Protein AF-A0A352RYQ0-F1 (afdb_monomer_lite)

Foldseek 3Di:
DDPLPDDPPDDDPDDPPDDPPDDPVNLVPFDDPDPPDDDGPSRDDDDDDDDDDDDDDDPVVCVVVVHDDD

Radius of gyration: 20.39 Å; chains: 1; bounding box: 45×20×48 Å

Secondary structure (DSSP, 8-state):
--TTSPPTT----S-TT--TT--HHHHHTSPBSSTT---BTTTSPP------------HHHHHHHTPPP-

pLDDT: mean 92.2, std 7.93, range [61.59, 97.94]

Structure (mmCIF, N/CA/C/O backbone):
data_AF-A0A352RYQ0-F1
#
_entry.id   AF-A0A352RYQ0-F1
#
loop_
_atom_site.group_PDB
_atom_site.id
_atom_site.type_symbol
_atom_site.label_atom_id
_atom_site.label_alt_id
_atom_site.label_comp_id
_atom_site.label_asym_id
_atom_site.label_entity_id
_atom_site.label_seq_id
_atom_site.pdbx_PDB_ins_code
_atom_site.Cartn_x
_atom_site.Cartn_y
_atom_site.Cartn_z
_atom_site.occupancy
_atom_site.B_iso_or_equiv
_atom_site.auth_seq_id
_atom_site.auth_comp_id
_atom_site.auth_asym_id
_atom_site.auth_atom_id
_atom_site.pdbx_PDB_model_num
ATOM 1 N N . ARG A 1 1 ? 17.083 7.688 17.588 1.00 61.59 1 ARG A N 1
ATOM 2 C CA . ARG A 1 1 ? 15.833 6.946 17.344 1.00 61.59 1 ARG A CA 1
ATOM 3 C C . ARG A 1 1 ? 14.845 7.856 16.634 1.00 61.59 1 ARG A C 1
ATOM 5 O O . ARG A 1 1 ? 14.633 8.963 17.125 1.00 61.59 1 ARG A O 1
ATOM 12 N N . ARG A 1 2 ? 14.347 7.454 15.464 1.00 66.31 2 ARG A N 1
ATOM 13 C CA . ARG A 1 2 ? 13.284 8.164 14.729 1.00 66.31 2 ARG A CA 1
ATOM 14 C C . ARG A 1 2 ? 11.915 7.897 15.377 1.00 66.31 2 ARG A C 1
ATOM 16 O O . ARG A 1 2 ? 11.822 7.086 16.299 1.00 66.31 2 ARG A O 1
ATOM 23 N N . ASN A 1 3 ? 10.872 8.601 14.926 1.00 72.06 3 ASN A N 1
ATOM 24 C CA . ASN A 1 3 ? 9.506 8.479 15.46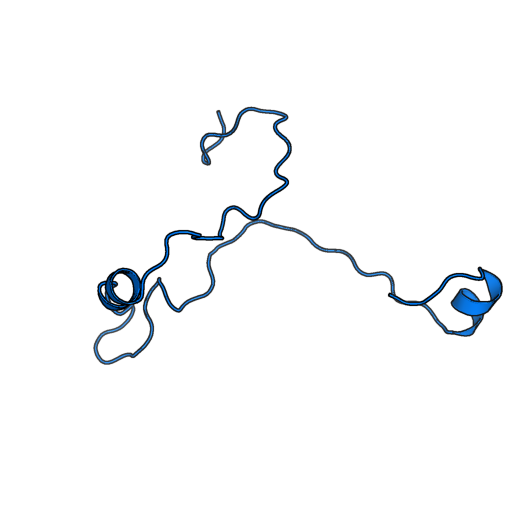5 1.00 72.06 3 ASN A CA 1
ATOM 25 C C . ASN A 1 3 ? 8.898 7.072 15.293 1.00 72.06 3 ASN A C 1
ATOM 27 O O . ASN A 1 3 ? 8.001 6.710 16.046 1.00 72.06 3 ASN A O 1
ATOM 31 N N . ASP A 1 4 ? 9.402 6.289 14.343 1.00 72.25 4 ASP A N 1
ATOM 32 C CA . ASP A 1 4 ? 9.029 4.896 14.052 1.00 72.25 4 ASP A CA 1
ATOM 33 C C . ASP A 1 4 ? 9.794 3.861 14.912 1.00 72.25 4 ASP A C 1
ATOM 35 O O . ASP A 1 4 ? 9.563 2.661 14.806 1.00 72.25 4 ASP A O 1
ATOM 39 N N . GLY A 1 5 ? 10.707 4.306 15.786 1.00 72.88 5 GLY A N 1
ATOM 40 C CA . GLY A 1 5 ? 11.524 3.432 16.631 1.00 72.88 5 GLY A CA 1
ATOM 41 C C . GLY A 1 5 ? 12.814 2.910 15.985 1.00 72.88 5 GLY A C 1
ATOM 42 O O . GLY A 1 5 ? 13.606 2.299 16.716 1.00 72.88 5 GLY A O 1
ATOM 43 N N . SER A 1 6 ? 13.056 3.214 14.703 1.00 75.75 6 SER A N 1
ATOM 44 C CA . SER A 1 6 ? 14.260 2.841 13.947 1.00 75.75 6 SER A CA 1
ATOM 45 C C . SER A 1 6 ? 15.490 3.671 14.331 1.00 75.75 6 SER A C 1
ATOM 47 O O . SER A 1 6 ? 15.401 4.796 14.870 1.00 75.75 6 SER A O 1
ATOM 49 N N . ASP A 1 7 ? 16.663 3.108 14.044 1.00 82.81 7 ASP A N 1
ATOM 50 C CA . ASP A 1 7 ? 17.941 3.797 14.196 1.00 82.81 7 ASP A CA 1
ATOM 51 C C . ASP A 1 7 ? 18.356 4.537 12.916 1.00 82.81 7 ASP A C 1
ATOM 53 O O . ASP A 1 7 ? 17.980 4.213 11.791 1.00 82.81 7 ASP A O 1
ATOM 57 N N . LEU A 1 8 ? 19.144 5.601 13.086 1.00 77.31 8 LEU A N 1
ATOM 58 C CA . LEU A 1 8 ? 19.633 6.386 11.955 1.00 77.31 8 LEU A CA 1
ATOM 59 C C . LEU A 1 8 ? 20.556 5.526 11.082 1.00 77.31 8 LEU A C 1
ATOM 61 O O . LEU A 1 8 ? 21.627 5.126 11.528 1.00 77.31 8 LEU A O 1
ATOM 65 N N . GLY A 1 9 ? 20.154 5.306 9.828 1.00 79.62 9 GLY A N 1
ATOM 66 C CA . GLY A 1 9 ? 20.909 4.512 8.853 1.00 79.62 9 GLY A CA 1
ATOM 67 C C . GLY A 1 9 ? 20.409 3.077 8.683 1.00 79.62 9 GLY A C 1
ATOM 68 O O . GLY A 1 9 ? 20.979 2.340 7.882 1.00 79.62 9 GLY A O 1
ATOM 69 N N . GLU A 1 10 ? 19.350 2.684 9.392 1.00 85.56 10 GLU A N 1
ATOM 70 C CA . GLU A 1 10 ? 18.663 1.419 9.147 1.00 85.56 10 GLU A CA 1
ATOM 71 C C . GLU A 1 10 ? 17.977 1.425 7.769 1.00 85.56 10 GLU A C 1
ATOM 73 O O . GLU A 1 10 ? 17.354 2.409 7.362 1.00 85.56 10 GLU A O 1
ATOM 78 N N . PHE A 1 11 ? 18.125 0.328 7.021 1.00 88.44 11 PHE A N 1
ATOM 79 C CA . PHE A 1 11 ? 17.468 0.156 5.728 1.00 88.44 11 PHE A CA 1
ATOM 80 C C . PHE A 1 11 ? 16.077 -0.445 5.922 1.00 88.44 11 PHE A C 1
ATOM 82 O O . PHE A 1 11 ? 15.942 -1.601 6.322 1.00 88.44 11 PHE A O 1
ATOM 89 N N . HIS A 1 12 ? 15.049 0.308 5.543 1.00 88.12 12 HIS A N 1
ATOM 90 C CA . HIS A 1 12 ? 13.680 -0.192 5.484 1.00 88.12 12 HIS A CA 1
ATOM 91 C C . HIS A 1 12 ? 13.524 -1.020 4.203 1.00 88.12 12 HIS A C 1
ATOM 93 O O . HIS A 1 12 ? 13.601 -0.497 3.092 1.00 88.12 12 HIS A O 1
ATOM 99 N N . THR A 1 13 ? 13.376 -2.333 4.366 1.00 93.31 13 THR A N 1
ATOM 100 C CA . THR A 1 13 ? 13.234 -3.304 3.260 1.00 93.31 13 THR A CA 1
ATOM 101 C C . THR A 1 13 ? 11.870 -3.996 3.250 1.00 93.31 13 THR A C 1
ATOM 103 O O . THR A 1 13 ? 11.601 -4.815 2.375 1.00 93.31 13 THR A O 1
ATOM 106 N N . ILE A 1 14 ? 11.015 -3.663 4.219 1.00 91.50 14 ILE A N 1
ATOM 107 C CA . ILE A 1 14 ? 9.662 -4.186 4.402 1.00 91.50 14 ILE A CA 1
ATOM 108 C C . ILE A 1 14 ? 8.735 -2.984 4.577 1.00 91.50 14 ILE A C 1
ATOM 110 O O . ILE A 1 14 ? 9.078 -2.049 5.300 1.00 91.50 14 ILE A O 1
ATOM 114 N N . ASP A 1 15 ? 7.566 -3.019 3.938 1.00 93.56 15 ASP A N 1
ATOM 115 C CA . ASP A 1 15 ? 6.541 -1.995 4.117 1.00 93.56 15 ASP A CA 1
ATOM 116 C C . ASP A 1 15 ? 6.006 -2.013 5.554 1.00 93.56 15 ASP A C 1
ATOM 118 O O . ASP A 1 15 ? 5.398 -2.986 6.007 1.00 93.56 15 ASP A O 1
ATOM 122 N N . GLU A 1 16 ? 6.184 -0.901 6.260 1.00 91.44 16 GLU A N 1
ATOM 123 C CA . GLU A 1 16 ? 5.802 -0.741 7.672 1.00 91.44 16 GLU A CA 1
ATOM 124 C C . GLU A 1 16 ? 4.295 -0.872 7.900 1.00 91.44 16 GLU A C 1
ATOM 126 O O . GLU A 1 16 ? 3.835 -1.220 8.987 1.00 91.44 16 GLU A O 1
ATOM 131 N N . GLY A 1 17 ? 3.516 -0.589 6.857 1.00 92.00 17 GLY A N 1
ATOM 132 C CA . GLY A 1 17 ? 2.067 -0.604 6.921 1.00 92.00 17 GLY A CA 1
ATOM 133 C C . GLY A 1 17 ? 1.437 -1.993 6.941 1.00 92.00 17 GLY A C 1
ATOM 134 O O . GLY A 1 17 ? 0.249 -2.122 7.267 1.00 92.00 17 GLY A O 1
ATOM 135 N N . ILE A 1 18 ? 2.192 -3.041 6.597 1.00 95.12 18 ILE A N 1
ATOM 136 C CA . ILE A 1 18 ? 1.656 -4.400 6.524 1.00 95.12 18 ILE A CA 1
ATOM 137 C C . ILE A 1 18 ? 1.441 -4.951 7.936 1.00 95.12 18 ILE A C 1
ATOM 139 O O . ILE A 1 18 ? 2.370 -5.118 8.721 1.00 95.12 18 ILE A O 1
ATOM 143 N N . ARG A 1 19 ? 0.190 -5.304 8.237 1.00 94.12 19 ARG A N 1
ATOM 144 C CA . ARG A 1 19 ? -0.209 -5.959 9.489 1.00 94.12 19 ARG A CA 1
ATOM 145 C C . ARG A 1 19 ? -0.370 -7.456 9.251 1.00 94.12 19 ARG A C 1
ATOM 147 O O . ARG A 1 19 ? -1.456 -7.918 8.906 1.00 94.12 19 ARG A O 1
ATOM 154 N N . PHE A 1 20 ? 0.722 -8.207 9.377 1.00 95.31 20 PHE A N 1
ATOM 155 C CA . PHE A 1 20 ? 0.750 -9.654 9.106 1.00 95.31 20 PHE A CA 1
ATOM 156 C C . PHE A 1 20 ? -0.134 -10.486 10.050 1.00 95.31 20 PHE A C 1
ATOM 158 O O . PHE A 1 20 ? -0.481 -11.619 9.730 1.00 95.31 20 PHE A O 1
ATOM 165 N N . ASP A 1 21 ? -0.506 -9.926 11.195 1.00 94.88 21 ASP A N 1
ATOM 166 C CA . ASP A 1 21 ? -1.347 -10.523 12.231 1.00 94.88 21 ASP A CA 1
ATOM 167 C C . ASP A 1 21 ? -2.823 -10.090 12.145 1.00 94.88 21 ASP A C 1
ATOM 169 O O . ASP A 1 21 ? -3.609 -10.365 13.054 1.00 94.88 21 ASP A O 1
ATOM 173 N N . ALA A 1 22 ? -3.226 -9.411 11.066 1.00 95.88 22 ALA A N 1
ATOM 174 C CA . ALA A 1 22 ? -4.602 -8.966 10.888 1.00 95.88 22 ALA A CA 1
ATOM 175 C C . ALA A 1 22 ? -5.594 -10.147 10.890 1.00 95.88 22 ALA A C 1
ATOM 177 O O . ALA A 1 22 ? -5.451 -11.118 10.148 1.00 95.88 22 ALA A O 1
ATOM 178 N N . THR A 1 23 ? -6.651 -10.026 11.696 1.00 97.44 23 THR A N 1
ATOM 179 C CA . THR A 1 23 ? -7.756 -10.993 11.787 1.00 97.44 23 THR A CA 1
ATOM 180 C C . THR A 1 23 ? -9.087 -10.314 11.489 1.00 97.44 23 THR A C 1
ATOM 182 O O . THR A 1 23 ? -9.233 -9.107 11.687 1.00 97.44 23 THR A O 1
ATOM 185 N N . LEU A 1 24 ? -10.084 -11.084 11.039 1.00 97.44 24 LEU A N 1
ATOM 186 C CA . LEU A 1 24 ? -11.427 -10.551 10.778 1.00 97.44 24 LEU A CA 1
ATOM 187 C C . LEU A 1 24 ? -12.052 -9.939 12.036 1.00 97.44 24 LEU A C 1
ATOM 189 O O . LEU A 1 24 ? -12.589 -8.837 11.965 1.00 97.44 24 LEU A O 1
ATOM 193 N N . ASP A 1 25 ? -11.911 -10.604 13.184 1.00 97.25 25 ASP A N 1
ATOM 194 C CA . ASP A 1 25 ? -12.418 -10.100 14.464 1.00 97.25 25 ASP A CA 1
ATOM 195 C C . ASP A 1 25 ? -11.722 -8.793 14.866 1.00 97.25 25 ASP A C 1
ATOM 197 O O . ASP A 1 25 ? -12.378 -7.828 15.267 1.00 97.25 25 ASP A O 1
ATOM 201 N N . GLY A 1 26 ? -10.397 -8.719 14.690 1.00 97.31 26 GLY A N 1
ATOM 202 C CA . GLY A 1 26 ? -9.633 -7.499 14.939 1.00 97.31 26 GLY A CA 1
ATOM 203 C C . GLY A 1 26 ? -10.082 -6.342 14.044 1.00 97.31 26 GLY A C 1
ATOM 204 O O . GLY A 1 26 ? -10.292 -5.233 14.535 1.00 97.31 26 GLY A O 1
ATOM 205 N N . ILE A 1 27 ? -10.306 -6.602 12.754 1.00 97.31 27 ILE A N 1
ATOM 206 C CA . ILE A 1 27 ? -10.787 -5.605 11.785 1.00 97.31 27 ILE A CA 1
ATOM 207 C C . ILE A 1 27 ? -12.205 -5.132 12.137 1.00 97.31 27 ILE A C 1
ATOM 209 O O . ILE A 1 27 ? -12.459 -3.926 12.147 1.00 97.31 27 ILE A O 1
ATOM 213 N N . ALA A 1 28 ? -13.115 -6.057 12.461 1.00 96.50 28 ALA A N 1
ATOM 214 C CA . ALA A 1 28 ? -14.509 -5.757 12.794 1.00 96.50 28 ALA A CA 1
ATOM 215 C C . ALA A 1 28 ? -14.655 -4.941 14.089 1.00 96.50 28 ALA A C 1
ATOM 217 O O . ALA A 1 28 ? -15.625 -4.202 14.250 1.00 96.50 28 ALA A O 1
ATOM 218 N N . SER A 1 29 ? -13.686 -5.047 15.003 1.00 96.38 29 SER A N 1
ATOM 219 C CA . SER A 1 29 ? -13.690 -4.309 16.271 1.00 96.38 29 SER A CA 1
ATOM 220 C C . SER A 1 29 ? -13.400 -2.805 16.129 1.00 96.38 29 SER A C 1
ATOM 222 O O . SER A 1 29 ? -13.617 -2.035 17.071 1.00 96.38 29 SER A O 1
ATOM 224 N N . VAL A 1 30 ? -12.897 -2.360 14.971 1.00 96.88 30 VAL A N 1
ATOM 225 C CA . VAL A 1 30 ? -12.468 -0.972 14.769 1.00 96.88 30 VAL A CA 1
ATOM 226 C C . VAL A 1 30 ? -13.669 -0.053 14.557 1.00 96.88 30 VAL A C 1
ATOM 228 O O . VAL A 1 30 ? -14.554 -0.323 13.751 1.00 96.88 30 VAL A O 1
ATOM 231 N N . LYS A 1 31 ? -13.683 1.077 15.271 1.00 97.62 31 LYS A N 1
ATOM 232 C CA . LYS A 1 31 ? -14.773 2.059 15.218 1.00 97.62 31 LYS A CA 1
ATOM 233 C C . LYS A 1 31 ? -14.942 2.659 13.820 1.00 97.62 31 LYS A C 1
ATOM 235 O O . LYS A 1 31 ? -13.964 2.908 13.109 1.00 97.62 31 LYS A O 1
ATOM 240 N N . LEU A 1 32 ? -16.194 2.956 13.478 1.00 97.94 32 LEU A N 1
ATOM 241 C CA . LEU A 1 32 ? -16.535 3.747 12.300 1.00 97.94 32 LEU A CA 1
ATOM 242 C C . LEU A 1 32 ? -15.935 5.151 12.409 1.00 97.94 32 LEU A C 1
ATOM 244 O O . LEU A 1 32 ? -15.930 5.752 13.484 1.00 97.94 32 LEU A O 1
ATOM 248 N N . ILE A 1 33 ? -15.457 5.672 11.280 1.00 96.69 33 ILE A N 1
ATOM 249 C CA . ILE A 1 33 ? -14.936 7.043 11.182 1.00 96.69 33 ILE A CA 1
ATOM 250 C C . ILE A 1 33 ? -16.077 8.062 11.299 1.00 96.69 33 ILE A C 1
ATOM 252 O O . ILE A 1 33 ? -15.914 9.106 11.923 1.00 96.69 33 ILE A O 1
ATOM 256 N N . ALA A 1 34 ? -17.230 7.746 10.710 1.00 97.25 34 ALA A N 1
ATOM 257 C CA . ALA A 1 34 ? -18.428 8.572 10.746 1.00 97.25 34 ALA A CA 1
ATOM 258 C C . ALA A 1 34 ? -19.626 7.747 11.225 1.00 97.25 34 ALA A C 1
ATOM 260 O O . ALA A 1 34 ? -19.789 6.586 10.840 1.00 97.25 34 ALA A O 1
ATOM 261 N N . GLU A 1 35 ? -20.471 8.358 12.053 1.00 95.50 35 GLU A N 1
ATOM 262 C CA . GLU A 1 35 ? -21.706 7.741 12.532 1.00 95.50 35 GLU A CA 1
ATOM 263 C C . GLU A 1 35 ? -22.630 7.387 11.355 1.00 95.50 35 GLU A C 1
ATOM 265 O O . GLU A 1 35 ? -22.795 8.172 10.423 1.00 95.50 35 GLU A O 1
ATOM 270 N N . GLY A 1 36 ? -23.186 6.171 11.367 1.00 95.50 36 GLY A N 1
ATOM 271 C CA . GLY A 1 36 ? -24.010 5.642 10.272 1.00 95.50 36 GLY A CA 1
ATOM 272 C C . GLY A 1 36 ? -23.247 5.292 8.985 1.00 95.50 36 GLY A C 1
ATOM 273 O O . GLY A 1 36 ? -23.867 4.863 8.014 1.00 95.50 36 GLY A O 1
ATOM 274 N N . GLY A 1 37 ? -21.921 5.467 8.955 1.00 95.62 37 GLY A N 1
ATOM 275 C CA . GLY A 1 37 ? -21.077 5.093 7.823 1.00 95.62 37 GLY A CA 1
ATOM 276 C C . GLY A 1 37 ? -20.695 3.610 7.803 1.00 95.62 37 GLY A C 1
ATOM 277 O O . GLY A 1 37 ? -21.141 2.810 8.621 1.00 95.62 37 GLY A O 1
ATOM 278 N N . SER A 1 38 ? -19.815 3.250 6.868 1.00 95.69 38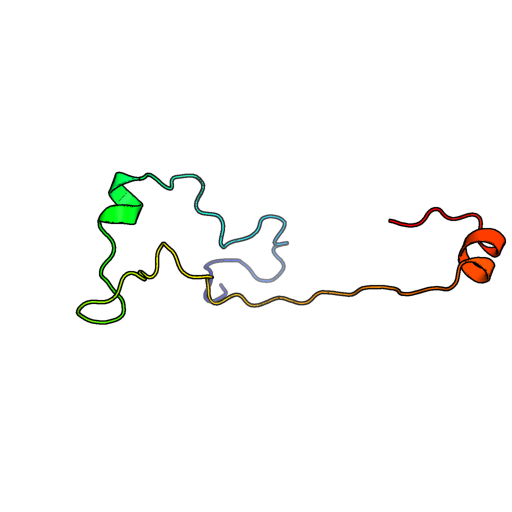 SER A N 1
ATOM 279 C CA . SER A 1 38 ? -19.311 1.877 6.692 1.00 95.69 38 SER A CA 1
ATOM 280 C C . SER A 1 38 ? -17.784 1.757 6.741 1.00 95.69 38 SER A C 1
ATOM 282 O O . SER A 1 38 ? -17.254 0.656 6.631 1.00 95.69 38 SER A O 1
ATOM 284 N N . VAL A 1 39 ? -17.066 2.877 6.868 1.00 97.38 39 VAL A N 1
ATOM 285 C CA . VAL A 1 39 ? -15.600 2.926 6.786 1.00 97.38 39 VAL A CA 1
ATOM 286 C C . VAL A 1 39 ? -14.994 3.003 8.183 1.00 97.38 39 VAL A C 1
ATOM 288 O O . VAL A 1 39 ? -15.414 3.820 9.008 1.00 97.38 39 VAL A O 1
ATOM 291 N N . THR A 1 40 ? -13.967 2.192 8.425 1.00 97.81 40 THR A N 1
ATOM 292 C CA . THR A 1 40 ? -13.135 2.213 9.635 1.00 97.81 40 THR A CA 1
ATOM 293 C C . THR A 1 40 ? -11.679 2.508 9.270 1.00 97.81 40 THR A C 1
ATOM 295 O O . THR A 1 40 ? -11.283 2.431 8.104 1.00 97.81 40 THR A O 1
ATOM 298 N N . ALA A 1 41 ? -10.841 2.792 10.269 1.00 96.62 41 ALA A N 1
ATOM 299 C CA . ALA A 1 41 ? -9.396 2.911 10.054 1.00 96.62 41 ALA A CA 1
ATOM 300 C C . ALA A 1 41 ? -8.741 1.591 9.596 1.00 96.62 41 ALA A C 1
ATOM 302 O O . ALA A 1 41 ? -7.660 1.620 9.020 1.00 96.62 41 ALA A O 1
ATOM 303 N N . ALA A 1 42 ? -9.377 0.438 9.841 1.00 96.50 42 ALA A N 1
ATOM 304 C CA . ALA A 1 42 ? -8.875 -0.854 9.375 1.00 96.50 42 ALA A CA 1
ATOM 305 C C . ALA A 1 42 ? -9.188 -1.125 7.896 1.00 96.50 42 ALA A C 1
ATOM 307 O O . ALA A 1 42 ? -8.494 -1.921 7.272 1.00 96.50 42 ALA A O 1
ATOM 308 N N . THR A 1 43 ? -10.212 -0.477 7.333 1.00 96.00 43 THR A N 1
ATOM 309 C CA . THR A 1 43 ? -10.597 -0.627 5.917 1.00 96.00 43 THR A CA 1
ATOM 310 C C . THR A 1 43 ? -10.065 0.494 5.024 1.00 96.00 43 THR A C 1
ATOM 312 O O . THR A 1 43 ? -10.196 0.423 3.806 1.00 96.00 43 THR A O 1
ATOM 315 N N . ALA A 1 44 ? -9.530 1.561 5.618 1.00 96.19 44 ALA A N 1
ATOM 316 C CA . ALA A 1 44 ? -8.979 2.702 4.900 1.00 96.19 44 ALA A CA 1
ATOM 317 C C . ALA A 1 44 ? -7.492 2.497 4.566 1.00 96.19 44 ALA A C 1
ATOM 319 O O . ALA A 1 44 ? -6.780 1.766 5.256 1.00 96.19 44 ALA A O 1
ATOM 320 N N . SER A 1 45 ? -7.007 3.188 3.530 1.00 96.62 45 SER A N 1
ATOM 321 C CA . SER A 1 45 ? -5.568 3.301 3.278 1.00 96.62 45 SER A CA 1
ATOM 322 C C . SER A 1 45 ? -4.877 4.004 4.445 1.00 96.62 45 SER A C 1
ATOM 324 O O . SER A 1 45 ? -5.426 4.937 5.034 1.00 96.62 45 SER A O 1
ATOM 326 N N . GLN A 1 46 ? -3.652 3.589 4.748 1.00 95.31 46 GLN A N 1
ATOM 327 C CA . GLN A 1 46 ? -2.848 4.228 5.781 1.00 95.31 46 GLN A CA 1
ATOM 328 C C . GLN A 1 46 ? -2.264 5.556 5.290 1.00 95.31 46 GLN A C 1
ATOM 330 O O . GLN A 1 46 ? -2.113 5.788 4.090 1.00 95.31 46 GLN A O 1
ATOM 335 N N . ILE A 1 47 ? -1.937 6.429 6.241 1.00 95.00 47 ILE A N 1
ATOM 336 C CA . ILE A 1 47 ? -1.086 7.587 5.975 1.00 95.00 47 ILE A CA 1
ATOM 337 C C . ILE A 1 47 ? 0.341 7.050 5.915 1.00 95.00 47 ILE A C 1
ATOM 339 O O . ILE A 1 47 ? 0.835 6.526 6.912 1.00 95.00 47 ILE A O 1
ATOM 343 N N . CYS A 1 48 ? 0.960 7.136 4.743 1.00 91.88 48 CYS A N 1
ATOM 344 C CA . CYS A 1 48 ? 2.287 6.592 4.486 1.00 91.88 48 CYS A CA 1
ATOM 345 C C . CYS A 1 48 ? 3.183 7.663 3.868 1.00 91.88 48 CYS A C 1
ATOM 347 O O . CYS A 1 48 ? 2.737 8.418 3.001 1.00 91.88 48 CYS A O 1
ATOM 349 N N . ASP A 1 49 ? 4.452 7.657 4.266 1.00 91.81 49 ASP A N 1
ATOM 350 C CA . ASP A 1 49 ? 5.493 8.488 3.675 1.00 91.81 49 ASP A CA 1
ATOM 351 C C . ASP A 1 49 ? 6.320 7.643 2.700 1.00 91.81 49 ASP A C 1
ATOM 353 O O . ASP A 1 49 ? 6.855 6.595 3.058 1.00 91.81 49 ASP A O 1
ATOM 357 N N . GLY A 1 50 ? 6.422 8.082 1.446 1.00 90.81 50 GLY A N 1
ATOM 358 C CA . GLY A 1 50 ? 7.137 7.337 0.413 1.00 90.81 50 GLY A CA 1
ATOM 359 C C . GLY A 1 50 ? 7.248 8.087 -0.910 1.00 90.81 50 GLY A C 1
ATOM 360 O O . GLY A 1 50 ? 6.594 9.106 -1.130 1.00 90.81 50 GLY A O 1
ATOM 361 N N . ALA A 1 51 ? 8.090 7.572 -1.805 1.00 94.69 51 ALA A N 1
ATOM 362 C CA . ALA A 1 51 ? 8.286 8.099 -3.152 1.00 94.69 51 ALA A CA 1
ATOM 363 C C . ALA A 1 51 ? 8.370 6.955 -4.172 1.00 94.69 51 ALA A C 1
ATOM 365 O O . ALA A 1 51 ? 8.776 5.843 -3.842 1.00 94.69 51 ALA A O 1
ATOM 366 N N . SER A 1 52 ? 8.009 7.234 -5.425 1.00 95.69 52 SER A N 1
ATOM 367 C CA . SER A 1 52 ? 8.130 6.290 -6.542 1.00 95.69 52 SER A CA 1
ATOM 368 C C . SER A 1 52 ? 8.664 6.987 -7.794 1.00 95.69 52 SER A C 1
ATOM 370 O O . SER A 1 52 ? 8.604 8.213 -7.909 1.00 95.69 52 SER A O 1
ATOM 372 N N . GLY A 1 53 ? 9.206 6.207 -8.732 1.00 96.69 53 GLY A N 1
ATOM 373 C CA . GLY A 1 53 ? 9.697 6.696 -10.017 1.00 96.69 53 GLY A CA 1
ATOM 374 C C . GLY A 1 53 ? 9.400 5.702 -11.134 1.00 96.69 53 GLY A C 1
ATOM 375 O O . GLY A 1 53 ? 9.516 4.494 -10.941 1.00 96.69 53 GLY A O 1
ATOM 376 N N . VAL A 1 54 ? 9.021 6.213 -12.307 1.00 96.94 54 VAL A N 1
ATOM 377 C CA . VAL A 1 54 ? 8.741 5.413 -13.505 1.00 96.94 54 VAL A CA 1
ATOM 378 C C . VAL A 1 54 ? 9.458 6.011 -14.709 1.00 96.94 54 VAL A C 1
ATOM 380 O O . VAL A 1 54 ? 9.512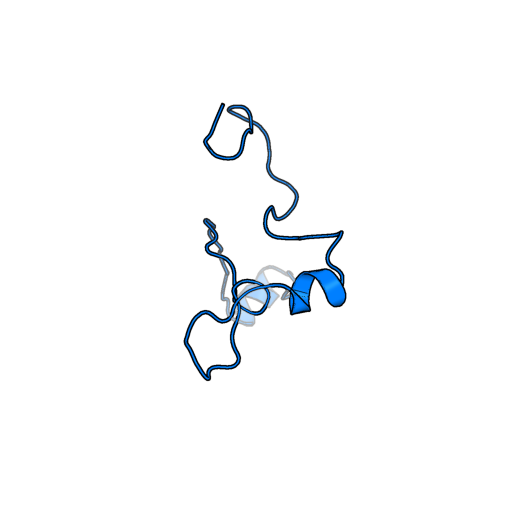 7.231 -14.868 1.00 96.94 54 VAL A O 1
ATOM 383 N N . MET A 1 55 ? 10.006 5.152 -15.569 1.00 93.94 55 MET A N 1
ATOM 384 C CA . MET A 1 55 ? 10.634 5.561 -16.822 1.00 93.94 55 MET A CA 1
ATOM 385 C C . MET A 1 55 ? 9.737 5.179 -17.997 1.00 93.94 55 MET A C 1
ATOM 387 O O . MET A 1 55 ? 9.511 4.001 -18.261 1.00 93.94 55 MET A O 1
ATOM 391 N N . VAL A 1 56 ? 9.247 6.187 -18.715 1.00 95.31 56 VAL A N 1
ATOM 392 C CA . VAL A 1 56 ? 8.439 6.003 -19.925 1.00 95.31 56 VAL A CA 1
ATOM 393 C C . VAL A 1 56 ? 9.327 6.202 -21.145 1.00 95.31 56 VAL A C 1
ATOM 395 O O . VAL A 1 56 ? 10.049 7.193 -21.244 1.00 95.31 56 VAL A O 1
ATOM 398 N N . VAL A 1 57 ? 9.277 5.256 -22.079 1.00 94.50 57 VAL A N 1
ATOM 399 C CA . VAL A 1 57 ? 10.124 5.240 -23.278 1.00 94.50 57 VAL A CA 1
ATOM 400 C C . VAL A 1 57 ? 9.321 4.833 -24.507 1.00 94.50 57 VAL A C 1
ATOM 402 O O . VAL A 1 57 ? 8.26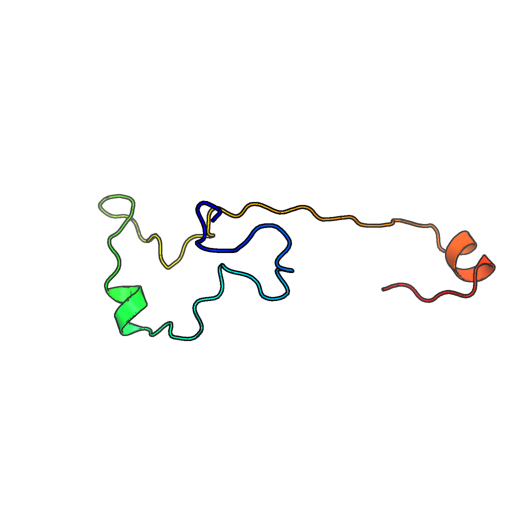3 4.215 -24.402 1.00 94.50 57 VAL A O 1
ATOM 405 N N . ASN A 1 58 ? 9.836 5.161 -25.691 1.00 95.44 58 ASN A N 1
ATOM 406 C CA . ASN A 1 58 ? 9.265 4.686 -26.945 1.00 95.44 58 ASN A CA 1
ATOM 407 C C . ASN A 1 58 ? 9.833 3.313 -27.346 1.00 95.44 58 ASN A C 1
ATOM 409 O O . ASN A 1 58 ? 10.924 2.908 -26.941 1.00 95.44 58 ASN A O 1
ATOM 413 N N . GLU A 1 59 ? 9.107 2.613 -28.218 1.00 95.94 59 GLU A N 1
ATOM 414 C CA . GLU A 1 59 ? 9.495 1.278 -28.688 1.00 95.94 59 GLU A CA 1
ATOM 415 C C . GLU A 1 59 ? 10.842 1.283 -29.430 1.00 95.94 59 GLU A C 1
ATOM 417 O O . GLU A 1 59 ? 11.645 0.362 -29.282 1.00 95.94 59 GLU A O 1
ATOM 422 N N . ARG A 1 60 ? 11.127 2.336 -30.212 1.00 96.81 60 ARG A N 1
ATOM 423 C CA . ARG A 1 60 ? 12.398 2.457 -30.942 1.00 96.81 60 ARG A CA 1
ATOM 424 C C . ARG A 1 60 ? 13.592 2.492 -29.984 1.00 9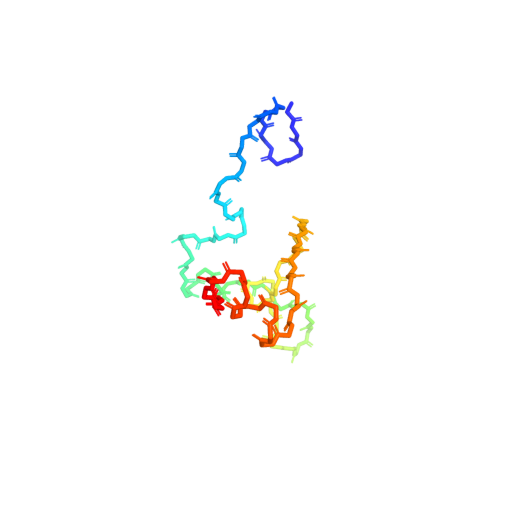6.81 60 ARG A C 1
ATOM 426 O O . ARG A 1 60 ? 14.570 1.796 -30.239 1.00 96.81 60 ARG A O 1
ATOM 433 N N . GLY A 1 61 ? 13.518 3.285 -28.914 1.00 95.19 61 GLY A N 1
ATOM 434 C CA . GLY A 1 61 ? 14.574 3.380 -27.907 1.00 95.19 61 GLY A CA 1
ATOM 435 C C . GLY A 1 61 ? 14.787 2.053 -27.183 1.00 95.19 61 GLY A C 1
ATOM 436 O O . GLY A 1 61 ? 15.922 1.598 -27.082 1.00 95.19 61 GLY A O 1
ATOM 437 N N . LEU A 1 62 ? 13.697 1.386 -26.789 1.00 96.31 62 LEU A N 1
ATOM 438 C CA . LEU A 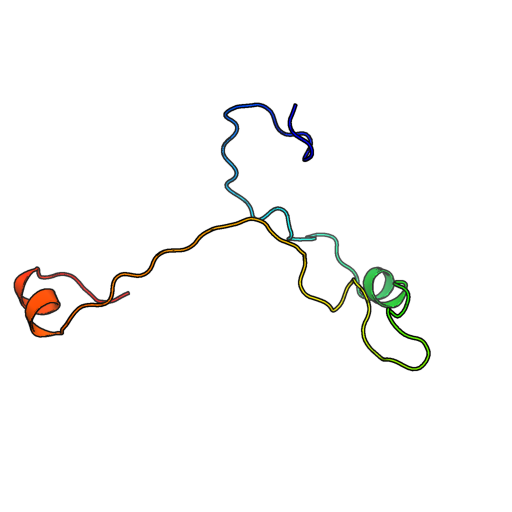1 62 ? 13.725 0.036 -26.209 1.00 96.31 62 LEU A CA 1
ATOM 439 C C . LEU A 1 62 ? 14.471 -0.964 -27.102 1.00 96.31 62 LEU A C 1
ATOM 441 O O . LEU A 1 62 ? 15.412 -1.615 -26.649 1.00 96.31 62 LEU A O 1
ATOM 445 N N . LYS A 1 63 ? 14.094 -1.036 -28.387 1.00 95.50 63 LYS A N 1
ATOM 446 C CA . LYS A 1 63 ? 14.729 -1.933 -29.366 1.00 95.50 63 LYS A CA 1
ATOM 447 C C . LYS A 1 63 ? 16.204 -1.608 -29.576 1.00 95.50 63 LYS A C 1
ATOM 449 O O . LYS A 1 63 ? 17.017 -2.523 -29.629 1.00 95.50 63 LYS A O 1
ATOM 454 N N . MET A 1 64 ? 16.546 -0.324 -29.682 1.00 97.12 64 MET A N 1
ATOM 455 C CA . MET A 1 64 ? 17.930 0.122 -29.863 1.00 97.12 64 MET A CA 1
ATOM 456 C C . MET A 1 64 ? 18.813 -0.242 -28.665 1.00 97.12 64 MET A C 1
ATOM 458 O O . MET A 1 64 ? 19.954 -0.649 -28.855 1.00 97.12 64 MET A O 1
ATOM 462 N N . LEU A 1 65 ? 18.288 -0.110 -27.445 1.00 96.12 65 LEU A N 1
ATOM 463 C CA . LEU A 1 65 ? 19.000 -0.465 -26.216 1.00 96.12 65 LEU A CA 1
ATOM 464 C C . LEU A 1 65 ? 18.996 -1.977 -25.936 1.00 96.12 65 LEU A C 1
ATOM 466 O O . LEU A 1 65 ? 19.718 -2.427 -25.052 1.00 96.12 65 LEU A O 1
ATOM 470 N N . GLY A 1 66 ? 18.197 -2.766 -26.666 1.00 96.12 66 GLY A N 1
ATOM 471 C CA . GLY A 1 66 ? 18.109 -4.220 -26.502 1.00 96.12 66 GLY A CA 1
ATOM 472 C C . GLY A 1 66 ? 17.512 -4.667 -25.163 1.00 96.12 66 GLY A C 1
ATOM 473 O O . GLY A 1 66 ? 17.691 -5.818 -24.768 1.00 96.12 66 GLY A O 1
ATOM 474 N N . VAL A 1 67 ? 16.816 -3.774 -24.456 1.00 94.94 67 VAL A N 1
ATOM 475 C CA . VAL A 1 67 ? 16.206 -4.059 -23.149 1.00 94.94 67 VAL A CA 1
ATOM 476 C C . VAL A 1 67 ? 14.727 -4.410 -23.303 1.00 94.94 67 VAL A C 1
ATOM 478 O O . VAL A 1 67 ? 14.069 -4.005 -24.263 1.00 94.94 67 VAL A O 1
ATOM 481 N N . LYS A 1 68 ? 14.200 -5.202 -22.366 1.00 94.12 68 LYS A N 1
ATOM 482 C CA . LYS A 1 68 ? 12.782 -5.580 -22.335 1.00 94.12 68 LYS A CA 1
ATOM 483 C C . LYS A 1 68 ? 11.978 -4.546 -21.537 1.00 94.12 68 LYS A C 1
ATOM 485 O O . LYS A 1 68 ? 12.519 -4.000 -20.575 1.00 94.12 68 LYS A O 1
ATOM 490 N N . PRO A 1 69 ? 10.714 -4.279 -21.909 1.00 94.38 69 PRO A N 1
ATOM 491 C CA . PRO A 1 69 ? 9.804 -3.540 -21.038 1.00 94.38 69 PRO A CA 1
ATOM 492 C C . PRO A 1 69 ? 9.574 -4.309 -19.724 1.00 94.38 69 PRO A C 1
ATOM 494 O O . PRO A 1 69 ? 9.708 -5.536 -19.709 1.00 94.38 69 PRO A O 1
ATOM 497 N N . LEU A 1 70 ? 9.270 -3.565 -18.651 1.00 88.06 70 LEU A N 1
ATOM 498 C CA . LEU A 1 70 ? 8.857 -4.106 -17.348 1.00 88.06 70 LEU A CA 1
ATOM 499 C C . LEU A 1 70 ? 7.459 -4.727 -17.427 1.00 88.06 70 LEU A C 1
ATOM 501 O O . LEU A 1 70 ? 6.614 -4.158 -18.156 1.00 88.06 70 LEU A O 1
#

Sequence (70 aa):
RRNDGSDLGEFHTIDEGIRFDATLDGIASVKLIAEGGSVTAATASQICDGASGVMVVNERGLKMLGVKPL